Protein AF-A0A3D5KH79-F1 (afdb_monomer)

Nearest PDB structures (foldseek):
  3eiu-assembly1_B  TM=9.695E-01  e=6.956E-05  Methanosarcina mazei
  3b2q-assembly1_A  TM=9.789E-01  e=9.996E-05  Methanosarcina mazei
  7u8o-assembly1_E  TM=9.769E-01  e=4.013E-04  Sus scrofa
  6xbw-assembly1_D  TM=9.542E-01  e=2.966E-04  Bos taurus
  6xbw-assembly1_F  TM=9.452E-01  e=3.151E-04  Bos taurus

Sequence (73 aa):
ILGESALSDTDKLYAKFAEAFEKEYVSQGFTTNRTIEETLNLGWKLLTILPRTELKRIRDEYLDKYLPEREDD

Solvent-accessible surface area (backbone atoms only — not comparable to full-atom values): 4668 Å² total; per-residue (Å²): 132,84,57,80,89,75,51,50,74,66,53,50,36,52,52,53,38,52,53,49,40,48,60,61,68,68,50,58,60,97,86,61,85,76,55,71,66,57,51,52,53,51,51,34,58,52,52,58,62,46,60,76,88,74,48,77,90,56,57,64,79,53,44,77,71,56,48,63,80,82,81,85,125

Mean predicted aligned error: 4.85 Å

Radius of gyration: 14.1 Å; Cα contacts (8 Å, |Δi|>4): 37; chains: 1; bounding box: 33×34×31 Å

Structure (mmCIF, N/CA/C/O backbone):
data_AF-A0A3D5KH79-F1
#
_entry.id   AF-A0A3D5KH79-F1
#
loop_
_atom_site.group_PDB
_atom_site.id
_atom_site.type_symbol
_atom_site.label_atom_id
_atom_site.label_alt_id
_atom_site.label_comp_id
_atom_site.label_asym_id
_atom_site.label_entity_id
_atom_site.label_seq_id
_atom_site.pdbx_PDB_ins_code
_atom_site.Cartn_x
_atom_site.Cartn_y
_atom_site.Cartn_z
_atom_site.occupancy
_atom_site.B_iso_or_equiv
_atom_site.auth_seq_id
_atom_site.auth_comp_id
_atom_site.auth_asym_id
_atom_site.auth_atom_id
_atom_site.pdbx_PDB_model_num
ATOM 1 N N . ILE A 1 1 ? 18.289 16.639 2.431 1.00 61.31 1 ILE A N 1
ATOM 2 C CA . ILE A 1 1 ? 17.122 16.338 1.574 1.00 61.31 1 ILE A CA 1
ATOM 3 C C . ILE A 1 1 ? 17.611 16.439 0.132 1.00 61.31 1 ILE A C 1
ATOM 5 O O . ILE A 1 1 ? 17.954 17.540 -0.284 1.00 61.31 1 ILE A O 1
ATOM 9 N N . LEU A 1 2 ? 17.785 15.316 -0.576 1.00 63.25 2 LEU A N 1
ATOM 10 C CA . LEU A 1 2 ? 17.953 15.353 -2.037 1.00 63.25 2 LEU A CA 1
ATOM 11 C C . LEU A 1 2 ? 16.624 15.870 -2.617 1.00 63.25 2 LEU A C 1
ATOM 13 O O . LEU A 1 2 ? 15.572 15.434 -2.157 1.00 6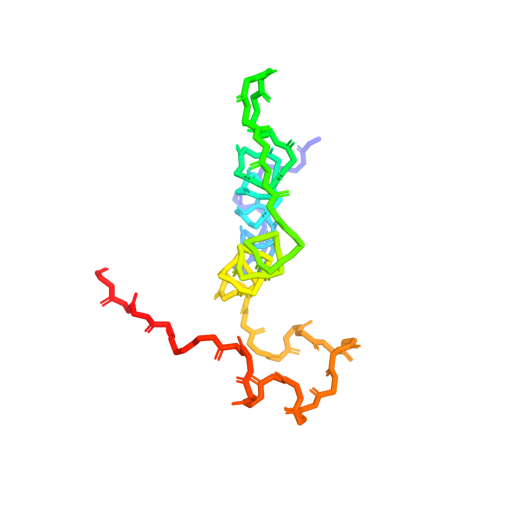3.25 2 LEU A O 1
ATOM 17 N N . GLY A 1 3 ? 16.650 16.828 -3.543 1.00 74.38 3 GLY A N 1
ATOM 18 C CA . GLY A 1 3 ? 15.421 17.348 -4.156 1.00 74.38 3 GLY A CA 1
ATOM 19 C C . GLY A 1 3 ? 14.726 16.296 -5.028 1.00 74.38 3 GLY A C 1
ATOM 20 O O . GLY A 1 3 ? 15.390 15.395 -5.539 1.00 74.38 3 GLY A O 1
ATOM 21 N N . GLU A 1 4 ? 13.414 16.434 -5.247 1.00 68.69 4 GLU A N 1
ATOM 22 C CA . GLU A 1 4 ? 12.606 15.518 -6.080 1.00 68.69 4 GLU A CA 1
ATOM 23 C C . GLU A 1 4 ? 13.195 15.281 -7.480 1.00 68.69 4 GLU A C 1
ATOM 25 O O . GLU A 1 4 ? 13.047 14.205 -8.055 1.00 68.69 4 GLU A O 1
ATOM 30 N N . SER A 1 5 ? 13.926 16.262 -8.015 1.00 73.81 5 SER A N 1
ATOM 31 C CA . SER A 1 5 ? 14.614 16.184 -9.308 1.00 73.81 5 SER A CA 1
ATOM 32 C C . SER A 1 5 ? 15.746 15.151 -9.368 1.00 73.81 5 SER A C 1
ATOM 34 O O . SER A 1 5 ? 16.199 14.825 -10.459 1.00 73.81 5 SER A O 1
ATOM 36 N N . ALA A 1 6 ? 16.223 14.661 -8.222 1.00 81.88 6 ALA A N 1
ATOM 37 C CA . ALA A 1 6 ? 17.290 13.667 -8.135 1.00 81.88 6 ALA A CA 1
ATOM 38 C C . ALA A 1 6 ? 16.767 12.228 -7.968 1.00 81.88 6 ALA A C 1
ATOM 40 O O . ALA A 1 6 ? 17.569 11.295 -7.935 1.00 81.88 6 ALA A O 1
ATOM 41 N N . LEU A 1 7 ? 15.449 12.043 -7.841 1.00 83.81 7 LEU A N 1
ATOM 42 C CA . LEU A 1 7 ? 14.834 10.727 -7.684 1.00 83.81 7 LEU A CA 1
ATOM 43 C C . LEU A 1 7 ? 14.700 10.024 -9.036 1.00 83.81 7 LEU A C 1
ATOM 45 O O . LEU A 1 7 ? 14.278 10.638 -10.024 1.00 83.81 7 LEU A O 1
ATOM 49 N N . S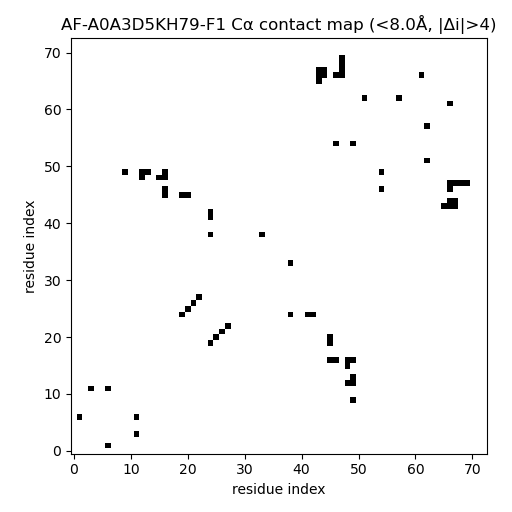ER A 1 8 ? 15.001 8.723 -9.064 1.00 89.38 8 SER A N 1
ATOM 50 C CA . SER A 1 8 ? 14.627 7.885 -10.203 1.00 89.38 8 SER A CA 1
ATOM 51 C C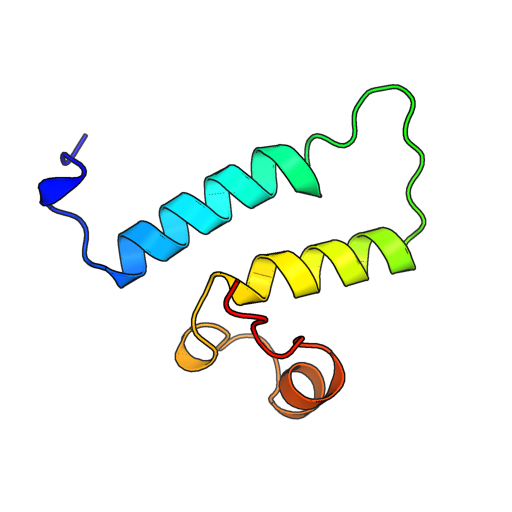 . SER A 1 8 ? 13.102 7.805 -10.316 1.00 89.38 8 SER A C 1
ATOM 53 O O . SER A 1 8 ? 12.378 8.054 -9.349 1.00 89.38 8 SER A O 1
ATOM 55 N N . ASP A 1 9 ? 12.583 7.440 -11.486 1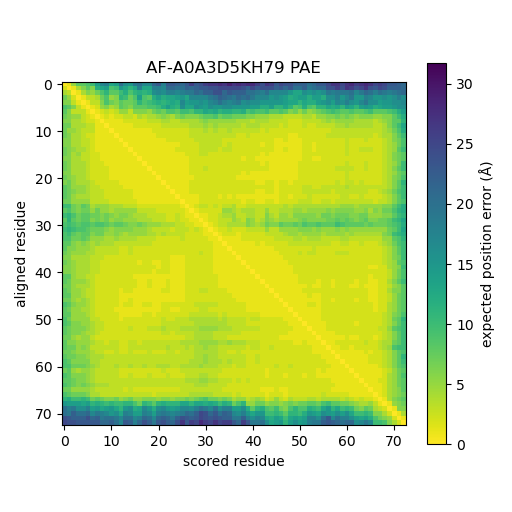.00 89.31 9 ASP A N 1
ATOM 56 C CA . ASP A 1 9 ? 11.131 7.313 -11.654 1.00 89.31 9 ASP A CA 1
ATOM 57 C C . ASP A 1 9 ? 10.541 6.237 -10.731 1.00 89.31 9 ASP A C 1
ATOM 59 O O . ASP A 1 9 ? 9.452 6.415 -10.190 1.00 89.31 9 ASP A O 1
ATOM 63 N N . THR A 1 10 ? 11.303 5.178 -10.446 1.00 90.38 10 THR A N 1
ATOM 64 C CA . THR A 1 10 ? 10.938 4.167 -9.449 1.00 90.38 10 THR A CA 1
ATOM 65 C C . THR A 1 10 ? 10.895 4.750 -8.035 1.00 90.38 10 THR A C 1
ATOM 67 O O . THR A 1 10 ? 9.935 4.500 -7.309 1.00 90.38 10 THR A O 1
ATOM 70 N N . ASP A 1 11 ? 11.873 5.570 -7.638 1.00 92.44 11 ASP A N 1
ATOM 71 C CA . ASP A 1 11 ? 11.873 6.202 -6.309 1.00 92.44 11 ASP A CA 1
ATOM 72 C C . ASP A 1 11 ? 10.682 7.150 -6.131 1.00 92.44 11 ASP A C 1
ATOM 74 O O . ASP A 1 11 ? 10.085 7.203 -5.055 1.00 92.44 11 ASP A O 1
ATOM 78 N N . LYS A 1 12 ? 10.280 7.859 -7.195 1.00 93.06 12 LYS A N 1
ATOM 79 C CA . LYS A 1 12 ? 9.060 8.683 -7.183 1.00 93.06 12 LYS A CA 1
ATOM 80 C C . LYS A 1 12 ? 7.810 7.831 -6.959 1.00 93.06 12 LYS A C 1
ATOM 82 O O . LYS A 1 12 ? 6.920 8.248 -6.221 1.00 93.06 12 LYS A O 1
ATOM 87 N N . LEU A 1 13 ? 7.736 6.634 -7.549 1.00 94.75 13 LEU A N 1
ATOM 88 C CA . LEU A 1 13 ? 6.630 5.702 -7.301 1.00 94.75 13 LEU A CA 1
ATOM 89 C C . LEU A 1 13 ? 6.623 5.194 -5.855 1.00 94.75 13 LEU A C 1
ATOM 91 O O . LEU A 1 13 ? 5.551 5.102 -5.262 1.00 94.75 13 LEU A O 1
ATOM 95 N N . TYR A 1 14 ? 7.788 4.926 -5.261 1.00 94.94 14 TYR A N 1
ATOM 96 C CA . TYR A 1 14 ? 7.883 4.579 -3.840 1.00 94.94 14 TYR A CA 1
ATOM 97 C C . TYR A 1 14 ? 7.464 5.734 -2.926 1.00 94.94 14 TYR A C 1
ATOM 99 O O . TYR A 1 14 ? 6.745 5.503 -1.955 1.00 94.94 14 TYR A O 1
ATOM 107 N N . ALA A 1 15 ? 7.849 6.972 -3.246 1.00 94.25 15 ALA A N 1
ATOM 108 C CA . ALA A 1 15 ? 7.398 8.154 -2.515 1.00 94.25 15 ALA A CA 1
ATOM 109 C C . ALA A 1 15 ? 5.870 8.317 -2.603 1.00 94.25 15 ALA A C 1
ATOM 111 O O . ALA A 1 15 ? 5.207 8.474 -1.579 1.00 94.25 15 ALA A O 1
ATOM 112 N N . LYS A 1 16 ? 5.301 8.170 -3.808 1.00 95.12 16 LYS A N 1
ATOM 113 C CA . LYS A 1 16 ? 3.847 8.189 -4.032 1.00 95.12 16 LYS A CA 1
ATOM 114 C C . LYS A 1 16 ? 3.130 7.074 -3.266 1.00 95.12 16 LYS A C 1
ATOM 116 O O . LYS A 1 16 ? 2.074 7.307 -2.685 1.00 95.12 16 LYS A O 1
ATOM 121 N N . PHE A 1 17 ? 3.692 5.866 -3.259 1.00 96.75 17 PHE A N 1
ATOM 122 C CA . PHE A 1 17 ? 3.159 4.749 -2.484 1.00 96.75 17 PHE A CA 1
ATOM 123 C C . PHE A 1 17 ? 3.162 5.058 -0.984 1.00 96.75 17 PHE A C 1
ATOM 125 O O . PHE A 1 17 ? 2.155 4.821 -0.326 1.00 96.75 17 PHE A O 1
ATOM 132 N N . AL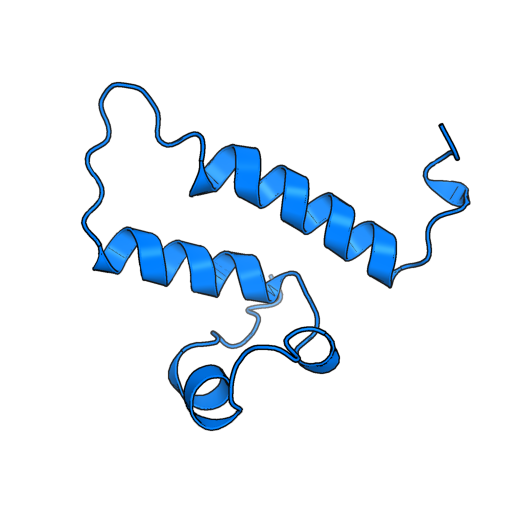A A 1 18 ? 4.258 5.606 -0.449 1.00 96.75 18 ALA A N 1
ATOM 133 C CA . ALA A 1 18 ? 4.364 5.951 0.966 1.00 96.75 18 ALA A CA 1
ATOM 134 C C . ALA A 1 18 ? 3.310 6.991 1.381 1.00 96.75 18 ALA A C 1
ATOM 136 O O . ALA A 1 18 ? 2.613 6.785 2.371 1.00 96.75 18 ALA A O 1
ATOM 137 N N . GLU A 1 19 ? 3.128 8.048 0.585 1.00 96.31 19 GLU A N 1
ATOM 138 C CA . GLU A 1 19 ? 2.098 9.064 0.834 1.00 96.31 19 GLU A CA 1
ATOM 139 C C . GLU A 1 19 ? 0.684 8.458 0.827 1.00 96.31 19 GLU A C 1
ATOM 141 O O . GLU A 1 19 ? -0.100 8.673 1.757 1.00 96.31 19 GLU A O 1
ATOM 146 N N . ALA A 1 20 ? 0.359 7.655 -0.193 1.00 96.81 20 ALA A N 1
ATOM 147 C CA . ALA A 1 20 ? -0.944 7.000 -0.295 1.00 96.81 20 ALA A CA 1
ATOM 148 C C . ALA A 1 20 ? -1.174 5.999 0.851 1.00 96.81 20 ALA A C 1
ATOM 150 O O . ALA A 1 20 ? -2.267 5.923 1.413 1.00 96.81 20 ALA A O 1
ATOM 151 N N . PHE A 1 21 ? -0.137 5.264 1.254 1.00 97.75 21 PHE A N 1
ATOM 152 C CA . PHE A 1 21 ? -0.188 4.340 2.381 1.00 97.75 21 PHE A CA 1
ATOM 153 C C . PHE A 1 21 ? -0.493 5.058 3.699 1.00 97.75 21 PHE A C 1
ATOM 155 O O . PHE A 1 21 ? -1.397 4.647 4.429 1.00 97.75 21 PHE A O 1
ATOM 162 N N . GLU A 1 22 ? 0.197 6.156 4.001 1.00 97.25 22 GLU A N 1
ATOM 163 C CA . GLU A 1 22 ? -0.063 6.927 5.219 1.00 97.25 22 GLU A CA 1
ATOM 164 C C . GLU A 1 22 ? -1.482 7.503 5.229 1.00 97.25 22 GLU A C 1
ATOM 166 O O . GLU A 1 22 ? -2.216 7.360 6.211 1.00 97.25 22 GLU A O 1
ATOM 171 N N . LYS A 1 23 ? -1.891 8.111 4.113 1.00 96.69 23 LYS A N 1
ATOM 172 C CA . LYS A 1 23 ? -3.165 8.823 4.007 1.00 96.69 23 LYS A CA 1
ATOM 173 C C . LYS A 1 23 ? -4.380 7.898 3.951 1.00 96.69 23 LYS A C 1
ATOM 175 O O . LYS A 1 23 ? -5.418 8.236 4.512 1.00 96.69 23 LYS A O 1
ATOM 180 N N . GLU A 1 24 ? -4.280 6.762 3.269 1.00 95.38 24 GLU A N 1
ATOM 181 C CA . GLU A 1 24 ? -5.439 5.909 2.984 1.00 95.38 24 GLU A CA 1
ATOM 182 C C . GLU A 1 24 ? -5.448 4.633 3.826 1.00 95.38 24 GLU A C 1
ATOM 184 O O . GLU A 1 24 ? -6.499 4.241 4.351 1.00 95.38 24 GLU A O 1
ATOM 189 N N . TYR A 1 25 ? -4.291 3.983 3.982 1.00 96.5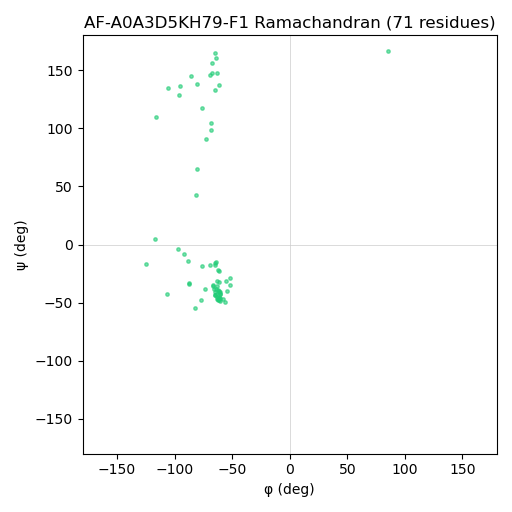0 25 TYR A N 1
ATOM 190 C CA . TYR A 1 25 ? -4.186 2.714 4.701 1.00 96.50 25 TYR A CA 1
ATOM 191 C C . TYR A 1 25 ? -4.100 2.929 6.211 1.00 96.50 25 TYR A C 1
ATOM 193 O O . TYR A 1 25 ? -4.929 2.393 6.945 1.00 96.50 25 TYR A O 1
ATOM 201 N N . VAL A 1 26 ? -3.141 3.739 6.670 1.00 96.19 26 VAL A N 1
ATOM 202 C CA . VAL A 1 26 ? -2.906 3.988 8.103 1.00 96.19 26 VAL A CA 1
ATOM 203 C C . VAL A 1 26 ? -3.940 4.957 8.675 1.00 96.19 26 VAL A C 1
ATOM 205 O O . VAL A 1 26 ? -4.533 4.692 9.721 1.00 96.19 26 VAL A O 1
ATOM 208 N N . SER A 1 27 ? -4.189 6.075 7.989 1.00 94.69 27 SER A N 1
ATOM 209 C CA . SER A 1 27 ? -5.098 7.125 8.455 1.00 94.69 27 SER A CA 1
ATOM 210 C C . SER A 1 27 ? -6.575 6.789 8.193 1.00 94.69 27 SER A C 1
ATOM 212 O O . SER A 1 27 ? -7.277 7.480 7.457 1.00 94.69 27 SER A O 1
ATOM 214 N N . GLN A 1 28 ? -7.089 5.742 8.845 1.00 92.38 28 GLN A N 1
ATOM 215 C CA . GLN A 1 28 ? -8.491 5.320 8.704 1.00 92.38 28 GLN A CA 1
ATOM 216 C C . GLN A 1 28 ? -9.507 6.306 9.318 1.00 92.38 28 GLN A C 1
ATOM 218 O O . GLN A 1 28 ? -10.694 6.245 9.001 1.00 92.38 28 GLN A O 1
ATOM 223 N N . GLY A 1 29 ? -9.058 7.210 10.194 1.00 92.62 29 GLY A N 1
ATOM 224 C CA . GLY A 1 29 ? -9.910 8.123 10.960 1.00 92.62 29 GLY A CA 1
ATOM 225 C C . GLY A 1 29 ? -10.454 7.514 12.260 1.00 92.62 29 GLY A C 1
ATOM 226 O O . GLY A 1 29 ? -10.382 6.312 12.494 1.00 92.62 29 GLY A O 1
ATOM 227 N N . PHE A 1 30 ? -11.001 8.359 13.137 1.00 93.50 30 PHE A N 1
ATOM 228 C CA . PHE A 1 30 ? -11.390 7.960 14.500 1.00 93.50 30 PHE A CA 1
ATOM 229 C C . PHE A 1 30 ? -12.685 7.139 14.588 1.00 93.50 30 PHE A C 1
ATOM 231 O O . PHE A 1 30 ? -12.928 6.494 15.603 1.00 93.50 30 PHE A O 1
ATOM 238 N N . THR A 1 31 ? -13.526 7.176 13.554 1.00 95.62 31 THR A N 1
ATOM 239 C CA . THR A 1 31 ? -14.871 6.571 13.563 1.00 95.62 31 THR A CA 1
ATOM 240 C C . THR A 1 31 ? -15.036 5.444 12.549 1.00 95.62 31 THR A C 1
ATOM 242 O O . THR A 1 31 ? -16.140 4.937 12.371 1.00 95.62 31 THR A O 1
ATOM 245 N N . THR A 1 32 ? -13.961 5.063 11.863 1.00 94.31 32 THR A N 1
ATOM 246 C CA . THR A 1 32 ? -13.993 4.025 10.832 1.00 94.31 32 THR A CA 1
ATOM 247 C C . THR A 1 32 ? -13.582 2.693 11.439 1.00 94.31 32 THR A C 1
ATOM 249 O O . THR A 1 32 ? -12.523 2.593 12.056 1.00 94.31 32 THR A O 1
ATOM 252 N N . ASN A 1 33 ? -14.396 1.662 11.224 1.00 94.88 33 ASN A N 1
ATOM 253 C CA . ASN A 1 33 ? -14.055 0.285 11.552 1.00 94.88 33 ASN A CA 1
ATOM 254 C C . ASN A 1 33 ? -13.992 -0.523 10.254 1.00 94.88 33 ASN A C 1
ATOM 256 O O . ASN A 1 33 ? -15.026 -0.728 9.624 1.00 94.88 33 ASN A O 1
ATOM 260 N N . ARG A 1 34 ? -12.786 -0.928 9.846 1.00 96.69 34 ARG A N 1
ATOM 261 C CA . ARG A 1 34 ? -12.566 -1.753 8.653 1.00 96.69 34 ARG A CA 1
ATOM 262 C C . ARG A 1 34 ? -12.479 -3.217 9.055 1.00 96.69 34 ARG A C 1
ATOM 264 O O . ARG A 1 34 ? -11.784 -3.573 10.006 1.00 96.69 34 ARG A O 1
ATOM 271 N N . THR A 1 35 ? -13.139 -4.067 8.290 1.00 98.00 35 THR A N 1
ATOM 272 C CA . THR A 1 35 ? -12.909 -5.510 8.302 1.00 98.00 35 THR A CA 1
ATOM 273 C C . THR A 1 35 ? -11.501 -5.836 7.797 1.00 98.00 35 THR A C 1
ATOM 275 O O . THR A 1 35 ? -10.801 -5.004 7.197 1.00 98.00 35 THR A O 1
ATOM 278 N N . ILE A 1 36 ? -11.058 -7.068 8.046 1.00 97.44 36 ILE A N 1
ATOM 279 C CA . ILE A 1 36 ? -9.749 -7.513 7.570 1.00 97.44 36 ILE A CA 1
ATOM 280 C C . ILE A 1 36 ? -9.728 -7.601 6.040 1.00 97.44 36 ILE A C 1
ATOM 282 O O . ILE A 1 36 ? -8.736 -7.224 5.422 1.00 97.44 36 ILE A O 1
ATOM 286 N N . GLU A 1 37 ? -10.834 -8.006 5.418 1.00 97.69 37 GLU A N 1
ATOM 287 C CA . GLU A 1 37 ? -10.985 -8.083 3.968 1.00 97.69 37 GLU A CA 1
ATOM 288 C C . GLU A 1 37 ? -10.872 -6.700 3.320 1.00 97.69 37 GLU A C 1
ATOM 290 O O . GLU A 1 37 ? -10.126 -6.537 2.358 1.00 97.69 37 GLU A O 1
ATOM 295 N N . GLU A 1 38 ? -11.537 -5.680 3.872 1.00 96.81 38 GLU A N 1
ATOM 296 C CA . GLU A 1 38 ? -11.413 -4.296 3.389 1.00 96.81 38 GLU A 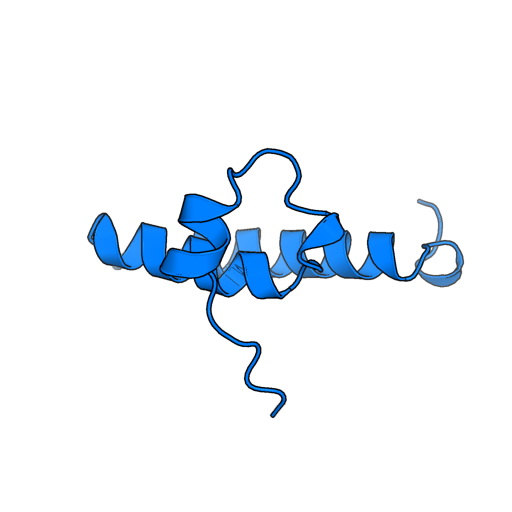CA 1
ATOM 297 C C . GLU A 1 38 ? -9.975 -3.783 3.491 1.00 96.81 38 GLU A C 1
ATOM 299 O O . GLU A 1 38 ? -9.471 -3.140 2.569 1.00 96.81 38 GLU A O 1
ATOM 304 N N . THR A 1 39 ? -9.298 -4.103 4.594 1.00 97.31 39 THR A N 1
ATOM 305 C CA . THR A 1 39 ? -7.899 -3.724 4.815 1.00 97.31 39 THR A CA 1
ATOM 306 C C . THR A 1 39 ? -6.980 -4.378 3.782 1.00 97.31 39 THR A C 1
ATOM 308 O O . THR A 1 39 ? -6.156 -3.702 3.168 1.00 97.31 39 THR A O 1
ATOM 311 N N . LEU A 1 40 ? -7.146 -5.679 3.535 1.00 97.50 40 LEU A N 1
ATOM 312 C CA . LEU A 1 40 ? -6.360 -6.409 2.541 1.00 97.50 40 LEU A CA 1
ATOM 313 C C . LEU A 1 40 ? -6.634 -5.910 1.118 1.00 97.50 40 LEU A C 1
ATOM 315 O O . LEU A 1 40 ? -5.687 -5.693 0.363 1.00 97.50 40 LEU A O 1
ATOM 319 N N . ASN A 1 41 ? -7.899 -5.668 0.768 1.00 96.38 41 ASN A N 1
ATOM 320 C CA . ASN A 1 41 ? -8.283 -5.127 -0.537 1.00 96.38 41 ASN A CA 1
ATOM 321 C C . ASN A 1 41 ? -7.656 -3.747 -0.778 1.00 96.38 41 ASN A C 1
ATOM 323 O O . ASN A 1 41 ? -7.127 -3.486 -1.858 1.00 96.38 41 ASN A O 1
ATOM 327 N N . LEU A 1 42 ? -7.652 -2.880 0.240 1.00 96.62 42 LEU A N 1
ATOM 328 C CA . LEU A 1 42 ? -6.985 -1.583 0.160 1.00 96.62 42 LEU A CA 1
ATOM 329 C C . LEU A 1 42 ? -5.468 -1.734 -0.006 1.00 96.62 42 LEU A C 1
ATOM 331 O O . LEU A 1 42 ? -4.875 -1.047 -0.833 1.00 96.62 42 LEU A O 1
ATOM 335 N N . GLY A 1 43 ? -4.843 -2.652 0.733 1.00 96.94 43 GLY A N 1
ATOM 336 C CA . GLY A 1 43 ? -3.419 -2.954 0.584 1.00 96.94 43 GLY A CA 1
ATOM 337 C C . GLY A 1 43 ? -3.063 -3.357 -0.849 1.00 96.94 43 GLY A C 1
ATOM 338 O O . GLY A 1 43 ? -2.162 -2.773 -1.446 1.00 96.94 43 GLY A O 1
ATOM 339 N N . TRP A 1 44 ? -3.817 -4.292 -1.434 1.0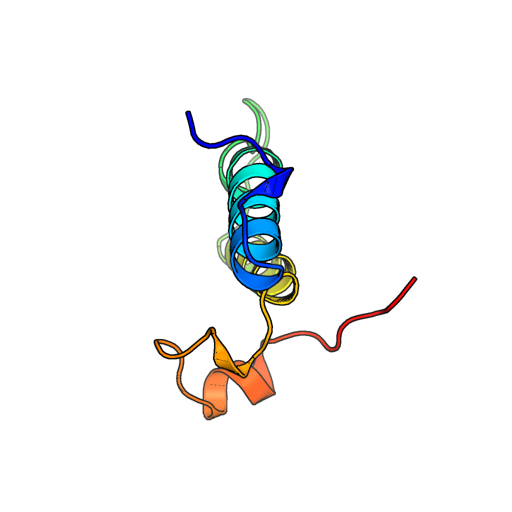0 96.88 44 TRP A N 1
ATOM 340 C CA . TRP A 1 44 ? -3.632 -4.717 -2.824 1.00 96.88 44 TRP A CA 1
ATOM 341 C C . TRP A 1 44 ? -3.837 -3.588 -3.829 1.00 96.88 44 TRP A C 1
ATOM 343 O O . TRP A 1 44 ? -3.030 -3.448 -4.747 1.00 96.88 44 TRP A O 1
ATOM 353 N N . LYS A 1 45 ? -4.847 -2.735 -3.617 1.00 96.25 45 LYS A N 1
ATOM 354 C CA . LYS A 1 45 ? -5.058 -1.533 -4.432 1.00 96.25 45 LYS A CA 1
ATOM 355 C C . LYS A 1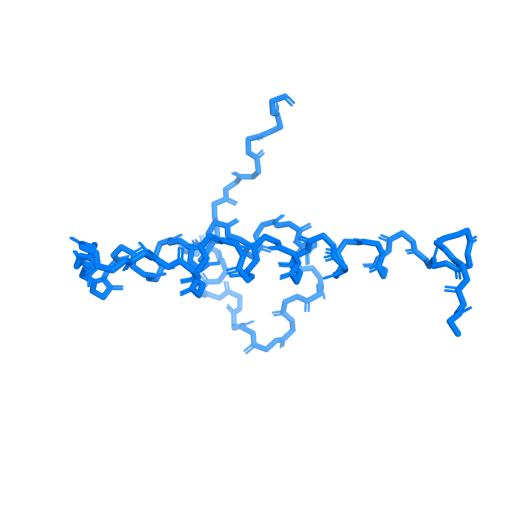 45 ? -3.837 -0.615 -4.392 1.00 96.25 45 LYS A C 1
ATOM 357 O O . LYS A 1 45 ? -3.372 -0.188 -5.441 1.00 96.25 45 LYS A O 1
ATOM 362 N N . LEU A 1 46 ? -3.280 -0.335 -3.215 1.00 96.62 46 LEU A N 1
ATOM 363 C CA . LEU A 1 46 ? -2.109 0.539 -3.092 1.00 96.62 46 LEU A CA 1
ATOM 364 C C . LEU A 1 46 ? -0.848 -0.065 -3.720 1.00 96.62 46 LEU A C 1
ATOM 366 O O . LEU A 1 46 ? -0.050 0.664 -4.307 1.00 96.62 46 LEU A O 1
ATOM 370 N N . LEU A 1 47 ? -0.674 -1.387 -3.656 1.00 96.44 47 LEU A N 1
ATOM 371 C CA . LEU A 1 47 ? 0.465 -2.063 -4.285 1.00 96.44 47 LEU A CA 1
ATOM 372 C C . LEU A 1 47 ? 0.499 -1.899 -5.815 1.00 96.44 47 LEU A C 1
ATOM 374 O O . LEU A 1 47 ? 1.585 -1.972 -6.382 1.00 96.44 47 LEU A O 1
ATOM 378 N N . THR A 1 48 ? -0.628 -1.594 -6.474 1.00 95.38 48 THR A N 1
ATOM 379 C CA . THR A 1 48 ? -0.674 -1.294 -7.925 1.00 95.38 48 THR A CA 1
ATOM 380 C C . THR A 1 48 ? 0.088 -0.024 -8.321 1.00 95.38 48 THR A C 1
ATOM 382 O O . THR A 1 48 ? 0.422 0.167 -9.491 1.00 95.38 48 THR A O 1
ATOM 385 N N . ILE A 1 49 ? 0.395 0.856 -7.357 1.00 95.38 49 ILE A N 1
ATOM 386 C CA . ILE A 1 49 ? 1.217 2.049 -7.596 1.00 95.38 49 ILE A CA 1
ATOM 387 C C . ILE A 1 49 ? 2.609 1.633 -8.079 1.00 95.38 49 ILE A C 1
ATOM 389 O O . ILE A 1 49 ? 3.158 2.264 -8.991 1.00 95.38 49 ILE A O 1
ATOM 393 N N . LEU A 1 50 ? 3.147 0.565 -7.486 1.00 95.00 50 LEU A N 1
ATOM 394 C CA . LEU A 1 50 ? 4.447 0.002 -7.811 1.00 95.00 50 LEU A CA 1
ATOM 395 C C . LEU A 1 50 ? 4.326 -0.975 -8.990 1.00 95.00 50 LEU A C 1
ATOM 397 O O . LEU A 1 50 ? 3.332 -1.693 -9.112 1.00 95.00 50 LEU A O 1
ATOM 401 N N . PRO A 1 51 ? 5.337 -1.051 -9.869 1.00 93.31 51 PRO A N 1
ATOM 402 C CA . PRO A 1 51 ? 5.341 -2.044 -10.932 1.00 93.31 51 PRO A CA 1
ATOM 403 C C . PRO A 1 51 ? 5.481 -3.454 -10.346 1.00 93.31 51 PRO A C 1
ATOM 405 O O . PRO A 1 51 ? 6.189 -3.666 -9.359 1.00 93.31 51 PRO A O 1
ATOM 408 N N . ARG A 1 52 ? 4.874 -4.451 -11.003 1.00 92.56 52 ARG A N 1
ATOM 409 C CA . ARG A 1 52 ? 4.913 -5.859 -10.565 1.00 92.56 52 ARG A CA 1
ATOM 410 C C . ARG A 1 52 ? 6.336 -6.372 -10.303 1.00 92.56 52 ARG A C 1
ATOM 412 O O . ARG A 1 52 ? 6.548 -7.137 -9.370 1.00 92.56 52 ARG A O 1
ATOM 419 N N . THR A 1 53 ? 7.317 -5.909 -11.078 1.00 93.69 53 THR A N 1
ATOM 420 C CA . THR A 1 53 ? 8.739 -6.269 -10.931 1.00 93.69 53 THR A CA 1
ATOM 421 C C . THR A 1 53 ? 9.345 -5.872 -9.585 1.00 93.69 53 THR A C 1
ATOM 423 O O . THR A 1 53 ? 10.343 -6.458 -9.172 1.00 93.69 53 THR A O 1
ATOM 426 N N . GLU A 1 54 ? 8.761 -4.892 -8.894 1.00 95.25 54 GLU A N 1
ATOM 427 C CA . GLU A 1 54 ? 9.213 -4.421 -7.584 1.00 95.25 54 GLU A CA 1
ATOM 428 C C . GLU A 1 54 ? 8.576 -5.197 -6.416 1.00 95.25 54 GLU A C 1
ATOM 430 O O . GLU A 1 54 ? 9.113 -5.199 -5.308 1.00 95.25 54 GLU A O 1
ATOM 435 N N . LEU A 1 55 ? 7.512 -5.973 -6.655 1.00 95.50 55 LEU A N 1
ATOM 436 C CA . LEU A 1 55 ? 6.791 -6.755 -5.638 1.00 95.50 55 LEU A CA 1
ATOM 437 C C . LEU A 1 55 ? 7.470 -8.101 -5.304 1.00 95.50 55 LEU A C 1
ATOM 439 O O . LEU A 1 55 ? 6.823 -9.128 -5.117 1.00 95.50 55 LEU A O 1
ATOM 443 N N . LYS A 1 56 ? 8.799 -8.094 -5.162 1.00 95.38 56 LYS A N 1
ATOM 444 C CA . LYS A 1 56 ? 9.672 -9.288 -5.080 1.00 95.38 56 LYS A CA 1
ATOM 445 C C . LYS A 1 56 ? 9.436 -10.191 -3.862 1.00 95.38 56 LYS A C 1
ATOM 447 O O . LYS A 1 56 ? 9.961 -11.298 -3.801 1.00 95.38 56 LYS A O 1
ATOM 452 N N . ARG A 1 57 ? 8.715 -9.702 -2.850 1.00 96.94 57 ARG A N 1
ATOM 453 C CA . ARG A 1 57 ? 8.432 -10.434 -1.599 1.00 96.94 57 ARG A CA 1
ATOM 454 C C . ARG A 1 57 ? 7.123 -11.219 -1.645 1.00 96.94 57 ARG A C 1
ATOM 456 O O . ARG A 1 57 ? 6.846 -11.977 -0.719 1.00 96.94 57 ARG A O 1
ATOM 463 N N . ILE A 1 58 ? 6.327 -11.024 -2.688 1.00 95.94 58 ILE A N 1
ATOM 464 C CA . ILE A 1 58 ? 5.032 -11.666 -2.870 1.00 95.94 58 ILE A CA 1
ATOM 465 C C . ILE A 1 58 ? 5.198 -12.732 -3.950 1.00 95.94 58 ILE A C 1
ATOM 467 O O . ILE A 1 58 ? 5.839 -12.495 -4.969 1.00 95.94 58 ILE A O 1
ATOM 471 N N . ARG A 1 59 ? 4.654 -13.927 -3.714 1.00 97.31 59 ARG A N 1
ATOM 472 C CA . ARG A 1 59 ? 4.702 -15.008 -4.706 1.00 97.31 59 ARG A CA 1
ATOM 473 C C . ARG A 1 59 ? 3.812 -14.669 -5.897 1.00 97.31 59 ARG A C 1
ATOM 475 O O . ARG A 1 59 ? 2.727 -14.123 -5.699 1.00 97.31 59 ARG A O 1
ATOM 482 N N . ASP A 1 60 ? 4.226 -15.083 -7.092 1.00 94.81 60 ASP A N 1
ATOM 483 C CA . ASP A 1 60 ? 3.475 -14.836 -8.328 1.00 94.81 60 ASP A CA 1
ATOM 484 C C . ASP A 1 60 ? 2.030 -15.337 -8.254 1.00 94.81 60 ASP A C 1
ATOM 486 O O . ASP A 1 60 ? 1.124 -14.603 -8.625 1.00 94.81 60 ASP A O 1
ATOM 490 N N . GLU A 1 61 ? 1.794 -16.503 -7.642 1.00 96.50 61 GLU A N 1
ATOM 491 C CA . GLU A 1 61 ? 0.446 -17.065 -7.444 1.00 96.50 61 GLU A CA 1
ATOM 492 C C . GLU A 1 61 ? -0.519 -16.115 -6.710 1.00 96.50 61 GLU A C 1
ATOM 494 O O . GLU A 1 61 ? -1.725 -16.132 -6.954 1.00 96.50 61 GLU A O 1
ATOM 499 N N . TYR A 1 62 ? -0.001 -15.272 -5.812 1.00 96.44 62 TYR A N 1
ATOM 500 C CA . TYR A 1 62 ? -0.798 -14.279 -5.096 1.00 96.44 62 TYR A CA 1
ATOM 501 C C . TYR A 1 62 ? -0.905 -12.967 -5.864 1.00 96.44 62 TYR A C 1
ATOM 503 O O . TYR A 1 62 ? -1.949 -12.325 -5.794 1.00 96.44 62 TYR A O 1
ATOM 511 N N . LEU A 1 63 ? 0.137 -12.585 -6.607 1.00 94.88 63 LEU A N 1
ATOM 512 C CA . LEU A 1 63 ? 0.082 -11.432 -7.505 1.00 94.88 63 LEU A CA 1
ATOM 513 C C . LEU A 1 63 ? -0.982 -11.649 -8.584 1.00 94.88 63 LEU A C 1
ATOM 515 O O . LEU A 1 63 ? -1.842 -10.800 -8.755 1.00 94.88 63 LEU A O 1
ATOM 519 N N . ASP A 1 64 ? -0.989 -12.812 -9.232 1.00 93.31 64 ASP A N 1
ATOM 520 C CA . ASP A 1 64 ? -1.952 -13.148 -10.287 1.00 93.31 64 ASP A CA 1
ATOM 521 C C . ASP A 1 64 ? -3.395 -13.199 -9.775 1.00 93.31 64 ASP A C 1
ATOM 523 O O . ASP A 1 64 ? -4.337 -12.917 -10.510 1.00 93.31 64 ASP A O 1
ATOM 527 N N . LYS A 1 65 ? -3.579 -13.580 -8.507 1.00 94.81 65 LYS A N 1
ATOM 528 C CA . LYS A 1 65 ? -4.906 -13.756 -7.915 1.00 94.81 65 LYS A CA 1
ATOM 529 C C . LYS A 1 65 ? -5.487 -12.476 -7.320 1.00 94.81 65 LYS A C 1
ATOM 531 O O . LYS A 1 65 ? -6.707 -12.329 -7.304 1.00 94.81 65 LYS A O 1
ATOM 536 N N . TYR A 1 66 ? -4.646 -11.613 -6.755 1.00 95.69 66 TYR A N 1
ATOM 537 C CA . TYR A 1 66 ? -5.099 -10.516 -5.898 1.00 95.69 66 TYR A CA 1
ATOM 538 C C . TYR A 1 66 ? -4.626 -9.131 -6.331 1.00 95.69 66 TYR A C 1
ATOM 540 O O . TYR A 1 66 ? -5.201 -8.156 -5.853 1.00 95.69 66 TYR A O 1
ATOM 548 N N . LEU A 1 67 ? -3.615 -9.012 -7.198 1.00 93.50 67 LEU A N 1
ATOM 549 C CA . LEU A 1 67 ? -3.209 -7.711 -7.724 1.00 93.50 67 LEU A CA 1
ATOM 550 C C . LEU A 1 67 ? -4.223 -7.277 -8.797 1.00 93.50 67 LEU A C 1
ATOM 552 O O . LEU A 1 67 ? -4.347 -7.965 -9.810 1.00 93.50 67 LEU A O 1
ATOM 556 N N . PRO A 1 68 ? -4.948 -6.163 -8.604 1.00 89.56 68 PRO A N 1
ATOM 557 C CA . PRO A 1 68 ? -5.864 -5.657 -9.618 1.00 89.56 68 PRO A CA 1
ATOM 558 C C . PRO A 1 68 ? -5.108 -5.257 -10.887 1.00 89.56 68 PRO A C 1
ATOM 560 O O . PRO A 1 68 ? -3.980 -4.758 -10.810 1.00 89.56 68 PRO A O 1
ATOM 563 N N . GLU A 1 69 ? -5.742 -5.420 -12.048 1.00 79.38 69 GLU A N 1
ATOM 564 C CA . GLU A 1 69 ? -5.269 -4.753 -13.260 1.00 79.38 69 GLU A CA 1
ATOM 565 C C . GLU A 1 69 ? -5.339 -3.237 -13.037 1.00 79.38 69 GLU A C 1
ATOM 567 O O . GLU A 1 69 ? -6.278 -2.727 -12.422 1.00 79.38 69 GLU A O 1
ATOM 572 N N . ARG A 1 70 ? -4.299 -2.516 -13.462 1.00 67.62 70 ARG A N 1
ATOM 573 C CA . ARG A 1 70 ? -4.253 -1.061 -13.324 1.00 67.62 70 ARG A CA 1
ATOM 574 C C . ARG A 1 70 ? -5.316 -0.489 -14.264 1.00 67.62 70 ARG A C 1
ATOM 576 O O . ARG A 1 70 ? -5.120 -0.510 -15.474 1.00 67.62 70 ARG A O 1
ATOM 583 N N . GLU A 1 71 ? -6.445 -0.035 -13.723 1.00 55.62 71 GLU A N 1
ATOM 584 C CA . GLU A 1 71 ? -7.351 0.841 -14.468 1.00 55.62 71 GLU A CA 1
ATOM 585 C C . GLU A 1 71 ? -6.612 2.172 -14.645 1.00 55.62 71 GLU A C 1
ATOM 587 O O . GLU A 1 71 ? -6.473 2.964 -13.711 1.00 55.62 71 GLU A O 1
ATOM 592 N N . ASP A 1 72 ? -6.008 2.342 -15.819 1.00 46.78 72 ASP A N 1
ATOM 593 C CA . ASP A 1 72 ? -5.459 3.616 -16.261 1.00 46.78 72 ASP A CA 1
ATOM 594 C C . ASP A 1 72 ? -6.649 4.535 -16.604 1.00 46.78 72 ASP A C 1
ATOM 596 O O . ASP A 1 72 ? -7.157 4.496 -17.725 1.00 46.78 72 ASP A O 1
ATOM 600 N N . ASP A 1 73 ? -7.127 5.303 -15.618 1.00 37.06 73 ASP A N 1
ATOM 601 C CA . ASP A 1 73 ? -8.021 6.461 -15.824 1.00 37.06 73 ASP A CA 1
ATOM 602 C C . ASP A 1 73 ? -7.263 7.661 -16.426 1.00 37.06 73 ASP A C 1
ATOM 604 O O . ASP A 1 73 ? -6.161 7.999 -15.920 1.00 37.06 73 ASP A O 1
#

Secondary structure (DSSP, 8-state):
---GGGS-HHHHHHHHHHHHIIIIII---TT----HHHHHHHHHHHHTTS-GGG-TTS-HHHHHHHSPP----

Foldseek 3Di:
DPDPVPDDPQRVLVVVLVVCCVVPQVCQDDPDDDDPVRNLLSVLVSCLSHDPVVVVVDDPVCCVVRRDDDPPD

pLDDT: mean 90.42, std 12.25, range [37.06, 98.0]